Protein AF-A0A7Y6XZA4-F1 (afdb_monomer_lite)

Foldseek 3Di:
DDDDDDDDDDPPPPPDDDPPPPDDCPPDPPPDLPPVDPDQDPPDVLSVLLSVLSSWLPAQPPADDDDDDPDPVQPDGLCVNQVRQRTDNYSVSNVVSVVSVVCVVVVHD

Structure (mmCIF, N/CA/C/O backbone):
data_AF-A0A7Y6XZA4-F1
#
_entry.id   AF-A0A7Y6XZA4-F1
#
loop_
_atom_site.group_PDB
_atom_site.id
_atom_site.type_symbol
_atom_site.label_atom_id
_atom_site.label_alt_id
_atom_site.label_comp_id
_atom_site.label_asym_id
_atom_site.label_entity_id
_atom_site.label_seq_id
_atom_site.pdbx_PDB_ins_code
_atom_site.Cartn_x
_atom_site.Cartn_y
_atom_site.Cartn_z
_atom_site.occupancy
_atom_site.B_iso_or_equiv
_atom_site.auth_seq_id
_atom_site.auth_comp_id
_atom_site.auth_asym_id
_atom_site.auth_atom_id
_atom_site.pdbx_PDB_model_num
ATOM 1 N N . MET A 1 1 ? 36.545 8.316 -61.735 1.00 39.38 1 MET A N 1
ATOM 2 C CA . MET A 1 1 ? 36.759 9.735 -61.358 1.00 39.38 1 MET A CA 1
ATOM 3 C C . MET A 1 1 ? 35.485 10.233 -60.682 1.00 39.38 1 MET A C 1
ATOM 5 O O . MET A 1 1 ? 34.461 10.202 -61.331 1.00 39.38 1 MET A O 1
ATOM 9 N N . GLY A 1 2 ? 35.386 10.596 -59.404 1.00 42.19 2 GLY A N 1
ATOM 10 C CA . GLY A 1 2 ? 36.363 11.189 -58.499 1.00 42.19 2 GLY A CA 1
ATOM 11 C C . GLY A 1 2 ? 36.032 12.673 -58.315 1.00 42.19 2 GLY A C 1
ATOM 12 O O . GLY A 1 2 ? 36.517 13.475 -59.103 1.00 42.19 2 GLY A O 1
ATOM 13 N N . ARG A 1 3 ? 35.206 13.009 -57.309 1.00 43.97 3 ARG A N 1
ATOM 14 C CA . ARG A 1 3 ? 35.229 14.274 -56.542 1.00 43.97 3 ARG A CA 1
ATOM 15 C C . ARG A 1 3 ? 34.237 14.208 -55.373 1.00 43.97 3 ARG A C 1
ATOM 17 O O . ARG A 1 3 ? 33.044 14.432 -55.525 1.00 43.97 3 ARG A O 1
ATOM 24 N N . ILE A 1 4 ? 34.781 13.895 -54.200 1.00 41.25 4 ILE A N 1
ATOM 25 C CA . ILE A 1 4 ? 34.200 14.221 -52.896 1.00 41.25 4 ILE A CA 1
ATOM 26 C C . ILE A 1 4 ? 34.367 15.736 -52.714 1.00 41.25 4 ILE A C 1
ATOM 28 O O . ILE A 1 4 ? 35.461 16.256 -52.929 1.00 41.25 4 ILE A O 1
ATOM 32 N N . SER A 1 5 ? 33.313 16.447 -52.315 1.00 39.56 5 SER A N 1
ATOM 33 C CA . SER A 1 5 ? 33.424 17.829 -51.833 1.00 39.56 5 SER A CA 1
ATOM 34 C C . SER A 1 5 ? 32.495 18.039 -50.643 1.00 39.56 5 SER A C 1
ATOM 36 O O . SER A 1 5 ? 31.355 18.473 -50.785 1.00 39.56 5 SER A O 1
ATOM 38 N N . VAL A 1 6 ? 33.031 17.754 -49.459 1.00 45.91 6 VAL A N 1
ATOM 39 C CA . VAL A 1 6 ? 32.486 18.160 -48.161 1.00 45.91 6 VAL A CA 1
ATOM 40 C C . VAL A 1 6 ? 32.515 19.691 -48.086 1.00 45.91 6 VAL A C 1
ATOM 42 O O . VAL A 1 6 ? 33.586 20.290 -48.196 1.00 45.91 6 VAL A O 1
ATOM 45 N N . LYS A 1 7 ? 31.360 20.340 -47.899 1.00 41.38 7 LYS A N 1
ATOM 46 C CA . LYS A 1 7 ? 31.292 21.765 -47.542 1.00 41.38 7 LYS A CA 1
ATOM 47 C C . LYS A 1 7 ? 30.770 21.913 -46.116 1.00 41.38 7 LYS A C 1
ATOM 49 O O . LYS A 1 7 ? 29.853 21.220 -45.694 1.00 41.38 7 LYS A O 1
ATOM 54 N N . LYS A 1 8 ? 31.484 22.768 -45.389 1.00 43.22 8 LYS A N 1
ATOM 55 C CA . LYS A 1 8 ? 31.528 22.931 -43.939 1.00 43.22 8 LYS A CA 1
ATOM 56 C C . LYS A 1 8 ? 30.303 23.673 -43.399 1.00 43.22 8 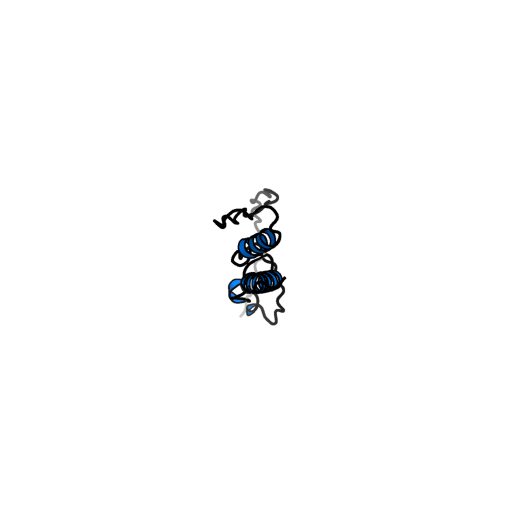LYS A C 1
ATOM 58 O O . LYS A 1 8 ? 29.738 24.524 -44.075 1.00 43.22 8 LYS A O 1
ATOM 63 N N . SER A 1 9 ? 29.995 23.338 -42.151 1.00 43.69 9 SER A N 1
ATOM 64 C CA . SER A 1 9 ? 29.108 23.973 -41.182 1.00 43.69 9 SER A CA 1
ATOM 65 C C . SER A 1 9 ? 28.849 25.472 -41.350 1.00 43.69 9 SER A C 1
ATOM 67 O O . SER A 1 9 ? 29.782 26.268 -41.426 1.00 43.69 9 SER A O 1
ATOM 69 N N . ALA A 1 10 ? 27.582 25.847 -41.191 1.00 46.59 10 ALA A N 1
ATOM 70 C CA . ALA A 1 10 ? 27.190 27.073 -40.507 1.00 46.59 10 ALA A CA 1
ATOM 71 C C . ALA A 1 10 ? 26.004 26.726 -39.597 1.00 46.59 10 ALA A C 1
ATOM 73 O O . ALA A 1 10 ? 24.858 26.626 -40.022 1.00 46.59 10 ALA A O 1
ATOM 74 N N . LEU A 1 11 ? 26.346 26.437 -38.344 1.00 41.94 11 LEU A N 1
ATOM 75 C CA . LEU A 1 11 ? 25.437 26.264 -37.224 1.00 41.94 11 LEU A CA 1
ATOM 76 C C . LEU A 1 11 ? 24.863 27.647 -36.891 1.00 41.94 11 LEU A C 1
ATOM 78 O O . LEU A 1 11 ? 25.499 28.429 -36.189 1.00 41.94 11 LEU A O 1
ATOM 82 N N . THR A 1 12 ? 23.694 27.982 -37.429 1.00 44.84 12 THR A N 1
ATOM 83 C CA . THR A 1 12 ? 22.954 29.171 -36.993 1.00 44.84 12 THR A CA 1
ATOM 84 C C . THR A 1 12 ? 22.150 28.789 -35.754 1.00 44.84 12 THR A C 1
ATOM 86 O O . THR A 1 12 ? 21.053 28.248 -35.838 1.00 44.84 12 THR A O 1
ATOM 89 N N . LEU A 1 13 ? 22.762 29.016 -34.593 1.00 43.25 13 LEU A N 1
ATOM 90 C CA . LEU A 1 13 ? 22.164 28.860 -33.273 1.00 43.25 13 LEU A CA 1
ATOM 91 C C . LEU A 1 13 ? 21.137 29.983 -33.061 1.00 43.25 13 LEU A C 1
ATOM 93 O O . LEU A 1 13 ? 21.496 31.097 -32.679 1.00 43.25 13 LEU A O 1
ATOM 97 N N . THR A 1 14 ? 19.862 29.719 -33.339 1.00 52.69 14 THR A N 1
ATOM 98 C CA . THR A 1 14 ? 18.781 30.630 -32.945 1.00 52.69 14 THR A CA 1
ATOM 99 C C . THR A 1 14 ? 18.584 30.511 -31.435 1.00 52.69 14 THR A C 1
ATOM 101 O O . THR A 1 14 ? 17.967 29.573 -30.938 1.00 52.69 14 THR A O 1
ATOM 104 N N . LEU A 1 15 ? 19.162 31.458 -30.700 1.00 53.44 15 LEU A N 1
ATOM 105 C CA . LEU A 1 15 ? 18.987 31.630 -29.263 1.00 53.44 15 LEU A CA 1
ATOM 106 C C . LEU A 1 15 ? 17.594 32.229 -28.992 1.00 53.44 15 LEU A C 1
ATOM 108 O O . LEU A 1 15 ? 17.448 33.442 -28.892 1.00 53.44 15 LEU A O 1
ATOM 112 N N . LEU A 1 16 ? 16.559 31.393 -28.901 1.00 55.34 16 LEU A N 1
ATOM 113 C CA . LEU A 1 16 ? 15.265 31.778 -28.330 1.00 55.34 16 LEU A CA 1
ATOM 114 C C . LEU A 1 16 ? 14.685 30.608 -27.539 1.00 55.34 16 LEU A C 1
ATOM 116 O O . LEU A 1 16 ? 14.206 29.628 -28.097 1.00 55.34 16 LEU A O 1
ATOM 120 N N . GLY A 1 17 ? 14.716 30.742 -26.222 1.00 48.50 17 GLY A N 1
ATOM 121 C CA . GLY A 1 17 ? 14.075 29.816 -25.301 1.00 48.50 17 GLY A CA 1
ATOM 122 C C . GLY A 1 17 ? 14.391 30.254 -23.888 1.00 48.50 17 GLY A C 1
ATOM 123 O O . GLY A 1 17 ? 15.373 29.804 -23.310 1.00 48.50 17 GLY A O 1
ATOM 124 N N . GLY A 1 18 ? 13.621 31.224 -23.390 1.00 51.12 18 GLY A N 1
ATOM 125 C CA . GLY A 1 18 ? 13.788 31.783 -22.056 1.00 51.12 18 GLY A CA 1
ATOM 126 C C . GLY A 1 18 ? 13.811 30.678 -21.008 1.00 51.12 18 GLY A C 1
ATOM 127 O O . GLY A 1 18 ? 12.908 29.847 -20.948 1.00 51.12 18 GLY A O 1
ATOM 128 N N . LEU A 1 19 ? 14.854 30.686 -20.181 1.00 54.69 19 LEU A N 1
ATOM 129 C CA . LEU A 1 19 ? 14.940 29.854 -18.994 1.00 54.69 19 LEU A CA 1
ATOM 130 C C . LEU A 1 19 ? 13.975 30.428 -17.950 1.00 54.69 19 LEU A C 1
ATOM 132 O O . LEU A 1 19 ? 14.365 31.156 -17.040 1.00 54.69 19 LEU A O 1
ATOM 136 N N . ALA A 1 20 ? 12.687 30.152 -18.126 1.00 53.94 20 ALA A N 1
ATOM 137 C CA . ALA A 1 20 ? 11.709 30.332 -17.077 1.00 53.94 20 ALA A CA 1
ATOM 138 C C . ALA A 1 20 ? 11.922 29.184 -16.079 1.00 53.94 20 ALA A C 1
ATOM 140 O O . ALA A 1 20 ? 11.430 28.077 -16.281 1.00 53.94 20 ALA A O 1
ATOM 141 N N . LEU A 1 21 ? 12.698 29.436 -15.017 1.00 56.78 21 LEU A N 1
ATOM 142 C CA . LEU A 1 21 ? 12.610 28.651 -13.782 1.00 56.78 21 LEU A CA 1
ATOM 143 C C . LEU A 1 21 ? 11.233 28.922 -13.162 1.00 56.78 21 LEU A C 1
ATOM 145 O O . LEU A 1 21 ? 11.093 29.691 -12.212 1.00 56.78 21 LEU A O 1
ATOM 149 N N . THR A 1 22 ? 10.187 28.345 -13.744 1.00 58.88 22 THR A N 1
ATOM 150 C CA . THR A 1 22 ? 8.875 28.294 -13.113 1.00 58.88 22 THR A CA 1
ATOM 151 C C . THR A 1 22 ? 8.855 27.124 -12.152 1.00 58.88 22 THR A C 1
ATOM 153 O O . THR A 1 22 ? 8.755 25.980 -12.576 1.00 58.88 22 THR A O 1
ATOM 156 N N . ALA A 1 23 ? 8.925 27.506 -10.878 1.00 49.16 23 ALA A N 1
ATOM 157 C CA . ALA A 1 23 ? 8.361 26.850 -9.710 1.00 49.16 23 ALA A CA 1
ATOM 158 C C . ALA A 1 23 ? 8.903 25.462 -9.336 1.00 49.16 23 ALA A C 1
ATOM 160 O O . ALA A 1 23 ? 8.905 24.515 -10.115 1.00 49.16 23 ALA A O 1
ATOM 161 N N . CYS A 1 24 ? 9.263 25.336 -8.056 1.00 48.97 24 CYS A N 1
ATOM 162 C CA . CYS A 1 24 ? 9.025 24.103 -7.325 1.00 48.97 24 CYS A CA 1
ATOM 163 C C . CYS A 1 24 ? 7.558 23.737 -7.560 1.00 48.97 24 CYS A C 1
ATOM 165 O O . CYS A 1 24 ? 6.660 24.393 -7.034 1.00 48.97 24 CYS A O 1
ATOM 167 N N . ASP A 1 25 ? 7.319 22.762 -8.425 1.00 45.72 25 ASP A N 1
ATOM 168 C CA . ASP A 1 25 ? 6.035 22.099 -8.468 1.00 45.72 25 ASP A CA 1
ATOM 169 C C . ASP A 1 25 ? 5.939 21.344 -7.138 1.00 45.72 25 ASP A C 1
ATOM 171 O O . ASP A 1 25 ? 6.539 20.282 -6.970 1.00 45.72 25 ASP A O 1
ATOM 175 N N . ASP A 1 26 ? 5.219 21.913 -6.164 1.00 48.59 26 ASP A N 1
ATOM 176 C CA . ASP A 1 26 ? 4.604 21.170 -5.054 1.00 48.59 26 ASP A CA 1
ATOM 177 C C . ASP A 1 26 ? 3.495 20.270 -5.641 1.00 48.59 26 ASP A C 1
ATOM 179 O O . ASP A 1 26 ? 2.317 20.324 -5.274 1.00 48.59 26 ASP A O 1
ATOM 183 N N . GLY A 1 27 ? 3.889 19.483 -6.643 1.00 43.50 27 GLY A N 1
ATOM 184 C CA . GLY A 1 27 ? 3.049 18.708 -7.521 1.00 43.50 27 GLY A CA 1
ATOM 185 C C . GLY A 1 27 ? 2.361 17.628 -6.718 1.00 43.50 27 GLY A C 1
ATOM 186 O O . GLY A 1 27 ? 2.975 16.662 -6.267 1.00 43.50 27 GLY A O 1
ATOM 187 N N . ALA A 1 28 ? 1.055 17.814 -6.567 1.00 47.03 28 ALA A N 1
ATOM 188 C CA . ALA A 1 28 ? 0.099 16.802 -6.157 1.00 47.03 28 ALA A CA 1
ATOM 189 C C . ALA A 1 28 ? 0.334 16.201 -4.762 1.00 47.03 28 ALA A C 1
ATOM 191 O O . ALA A 1 28 ? 0.477 14.986 -4.593 1.00 47.03 28 ALA A O 1
ATOM 192 N N . ARG A 1 29 ? 0.172 17.015 -3.712 1.00 49.62 29 ARG A N 1
ATOM 193 C CA . ARG A 1 29 ? -0.442 16.470 -2.492 1.00 49.62 29 ARG A CA 1
ATOM 194 C C . ARG A 1 29 ? -1.913 16.192 -2.815 1.00 49.62 29 ARG A C 1
ATOM 196 O O . ARG A 1 29 ? -2.780 17.024 -2.583 1.00 49.62 29 ARG A O 1
ATOM 203 N N . GLN A 1 30 ? -2.182 15.047 -3.438 1.00 51.22 30 GLN A N 1
ATOM 204 C CA . GLN A 1 30 ? -3.544 14.619 -3.723 1.00 51.22 30 GLN A CA 1
ATOM 205 C C . GLN A 1 30 ? -4.200 14.217 -2.400 1.00 51.22 30 GLN A C 1
ATOM 207 O O . GLN A 1 30 ? -4.027 13.113 -1.879 1.00 51.22 30 GLN A O 1
ATOM 212 N N . GLU A 1 31 ? -4.898 15.182 -1.815 1.00 49.75 31 GLU A N 1
ATOM 213 C CA . GLU A 1 31 ? -5.731 15.043 -0.631 1.00 49.75 31 GLU A CA 1
ATOM 214 C C . GLU A 1 31 ? -7.001 14.267 -1.020 1.00 49.75 31 GLU A C 1
ATOM 216 O O . GLU A 1 31 ? -8.076 14.827 -1.172 1.00 49.75 31 GLU A O 1
ATOM 221 N N . THR A 1 32 ? -6.885 12.963 -1.291 1.00 53.97 32 THR A N 1
ATOM 222 C CA . THR A 1 32 ? -8.059 12.123 -1.597 1.00 53.97 32 THR A CA 1
ATOM 223 C C . THR A 1 32 ? -8.018 10.815 -0.818 1.00 53.97 32 THR A C 1
ATOM 225 O O . THR A 1 32 ? -7.662 9.755 -1.339 1.00 53.97 32 THR A O 1
ATOM 228 N N . SER A 1 33 ? -8.360 10.856 0.470 1.00 52.91 33 SER A N 1
ATOM 229 C CA . SER A 1 33 ? -9.087 9.737 1.094 1.00 52.91 33 SER A CA 1
ATOM 230 C C . SER A 1 33 ? -10.455 10.268 1.459 1.00 52.91 33 SER A C 1
ATOM 232 O O . SER A 1 33 ? -10.810 10.323 2.632 1.00 52.91 33 SER A O 1
ATOM 234 N N . ASP A 1 34 ? -11.211 10.663 0.441 1.00 56.81 34 ASP A N 1
ATOM 235 C CA . ASP A 1 34 ? -12.660 10.746 0.561 1.00 56.81 34 ASP A CA 1
ATOM 236 C C . ASP A 1 34 ? -13.190 9.307 0.503 1.00 56.81 34 ASP A C 1
ATOM 238 O O . ASP A 1 34 ? -13.737 8.828 -0.486 1.00 56.81 34 ASP A O 1
ATOM 242 N N . THR A 1 35 ? -12.826 8.534 1.524 1.00 61.00 35 THR A N 1
ATOM 243 C CA . THR A 1 35 ? -13.451 7.240 1.766 1.00 61.00 35 THR A CA 1
ATOM 244 C C . THR A 1 35 ? -14.621 7.613 2.652 1.00 61.00 35 THR A C 1
ATOM 246 O O . THR A 1 35 ? -14.377 8.092 3.759 1.00 61.00 35 THR A O 1
ATOM 249 N N . ASP A 1 36 ? -15.850 7.455 2.160 1.00 77.12 36 ASP A N 1
ATOM 250 C CA . ASP A 1 36 ? -17.091 7.649 2.925 1.00 77.12 36 ASP A CA 1
ATOM 251 C C . ASP A 1 36 ? -17.215 6.553 3.998 1.00 77.12 36 ASP A C 1
ATOM 253 O O . ASP A 1 36 ? -18.061 5.660 3.960 1.00 77.12 36 ASP A O 1
ATOM 257 N N . LEU A 1 37 ? -16.242 6.530 4.904 1.00 81.81 37 LEU A N 1
ATOM 258 C CA . LEU A 1 37 ? -16.195 5.651 6.049 1.00 81.81 37 LEU A CA 1
ATOM 259 C C . LEU A 1 37 ? -16.831 6.389 7.218 1.00 81.81 37 LEU A C 1
ATOM 261 O O . LEU A 1 37 ? -16.556 7.576 7.422 1.00 81.81 37 LEU A O 1
ATOM 265 N N . PRO A 1 38 ? -17.627 5.689 8.039 1.00 86.81 38 PRO A N 1
ATOM 266 C CA . PRO A 1 38 ? -18.123 6.276 9.267 1.00 86.81 38 PRO A CA 1
ATOM 267 C C . PRO A 1 38 ? -16.944 6.724 10.145 1.00 86.81 38 PRO A C 1
ATOM 269 O O . PRO A 1 38 ? -15.874 6.100 10.122 1.00 86.81 38 PRO A O 1
ATOM 272 N N . PRO A 1 39 ? -17.124 7.786 10.949 1.00 89.19 39 PRO A N 1
ATOM 273 C CA . PRO A 1 39 ? -16.098 8.195 11.891 1.00 89.19 39 PRO A CA 1
ATOM 274 C C . PRO A 1 39 ? -15.785 7.047 12.857 1.00 89.19 39 PRO A C 1
ATOM 276 O O . PRO A 1 39 ? -16.668 6.286 13.259 1.00 89.19 39 PRO A O 1
ATOM 279 N N . ALA A 1 40 ? -14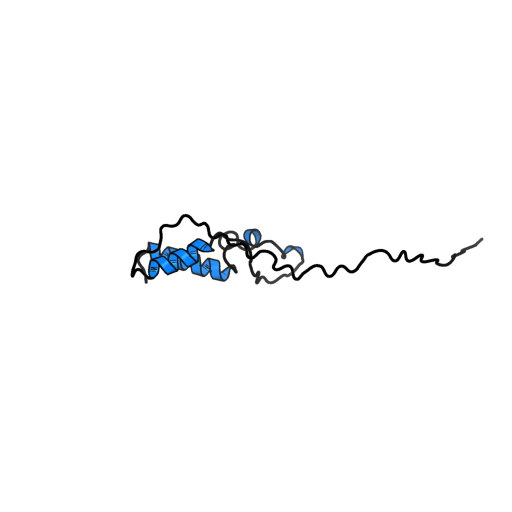.514 6.944 13.246 1.00 92.38 40 ALA A N 1
ATOM 280 C CA . ALA A 1 40 ? -14.080 5.974 14.243 1.00 92.38 40 ALA A CA 1
ATOM 281 C C . ALA A 1 40 ? -14.854 6.166 15.555 1.00 92.38 40 ALA A C 1
ATOM 283 O O . ALA A 1 40 ? -15.007 7.297 16.028 1.00 92.38 40 ALA A O 1
ATOM 284 N N . ARG A 1 41 ? -15.307 5.065 16.160 1.00 94.00 41 ARG A N 1
ATOM 285 C CA . ARG A 1 41 ? -16.007 5.103 17.447 1.00 94.00 41 ARG A CA 1
ATOM 286 C C . ARG A 1 41 ? -15.067 5.601 18.543 1.00 94.00 41 ARG A C 1
ATOM 288 O O . ARG A 1 41 ? -13.881 5.265 18.575 1.00 94.00 41 ARG A O 1
ATOM 295 N N . GLU A 1 42 ? -15.612 6.387 19.467 1.00 95.00 42 GLU A N 1
ATOM 296 C CA . GLU A 1 42 ? -14.848 6.920 20.594 1.00 95.00 42 GLU A CA 1
ATOM 297 C C . GLU A 1 42 ? -14.273 5.782 21.453 1.00 95.00 42 GLU A C 1
ATOM 299 O O . GLU A 1 42 ? -14.956 4.809 21.767 1.00 95.00 42 GLU A O 1
ATOM 304 N N . GLY A 1 43 ? -12.985 5.879 21.791 1.00 94.31 43 GLY A N 1
ATOM 305 C CA . GLY A 1 43 ? -12.278 4.868 22.584 1.00 94.31 43 GLY A CA 1
ATOM 306 C C . GLY A 1 43 ? -11.938 3.563 21.849 1.00 94.31 43 GLY A C 1
ATOM 307 O O . GLY A 1 43 ? -11.261 2.714 22.428 1.00 94.31 43 GLY A O 1
ATOM 308 N N . VAL A 1 44 ? -12.334 3.388 20.582 1.00 94.00 44 VAL A N 1
ATOM 309 C CA . VAL A 1 44 ? -12.062 2.163 19.813 1.00 94.00 44 VAL A CA 1
ATOM 310 C C . VAL A 1 44 ? -10.841 2.349 18.912 1.00 94.00 44 VAL A C 1
ATOM 312 O O . VAL A 1 44 ? -10.924 2.826 17.782 1.00 94.00 44 VAL A O 1
ATOM 315 N N . VAL A 1 45 ? -9.669 1.947 19.409 1.00 92.88 45 VAL A N 1
ATOM 316 C CA . VAL A 1 45 ? -8.388 2.123 18.696 1.00 92.88 45 VAL A CA 1
ATOM 317 C C . VAL A 1 45 ? -8.348 1.358 17.363 1.00 92.88 45 VAL A C 1
ATOM 319 O O . VAL A 1 45 ? -7.779 1.845 16.386 1.00 92.88 45 VAL A O 1
ATOM 322 N N . THR A 1 46 ? -8.989 0.191 17.284 1.00 95.19 46 THR A N 1
ATOM 323 C CA . THR A 1 46 ? -9.031 -0.629 16.063 1.00 95.19 46 THR A CA 1
ATOM 324 C C . THR A 1 46 ? -9.730 0.065 14.895 1.00 95.19 46 THR A C 1
ATOM 326 O O . THR A 1 46 ? -9.319 -0.134 13.755 1.00 95.19 46 THR A O 1
ATOM 329 N N . ASP A 1 47 ? -10.696 0.951 15.152 1.00 95.00 47 ASP A N 1
ATOM 330 C CA . ASP A 1 47 ? -11.355 1.735 14.101 1.00 95.00 47 ASP A CA 1
ATOM 331 C C . ASP A 1 47 ? -10.380 2.723 13.448 1.00 95.00 47 ASP A C 1
ATOM 333 O O . ASP A 1 47 ? -10.400 2.923 12.234 1.00 95.00 47 ASP A O 1
ATOM 337 N N . ARG A 1 48 ? -9.470 3.312 14.236 1.00 93.25 48 ARG A N 1
ATOM 338 C CA . ARG A 1 48 ? -8.417 4.198 13.714 1.00 93.25 48 ARG A CA 1
ATOM 339 C C . ARG A 1 48 ? -7.438 3.425 12.835 1.00 93.25 48 ARG A C 1
ATOM 341 O O . ARG A 1 48 ? -7.049 3.922 11.781 1.00 93.25 48 ARG A O 1
ATOM 348 N N . PHE A 1 49 ? -7.070 2.210 13.242 1.00 94.50 49 PHE A N 1
ATOM 349 C CA . PHE A 1 49 ? -6.225 1.321 12.444 1.00 94.50 49 PHE A CA 1
ATOM 350 C C . PHE A 1 49 ? -6.906 0.892 11.140 1.00 94.50 49 PHE A C 1
ATOM 352 O O . PHE A 1 49 ? -6.288 0.985 10.078 1.00 94.50 49 PHE A O 1
ATOM 359 N N . ALA A 1 50 ? -8.184 0.508 11.198 1.00 95.50 50 ALA A N 1
ATOM 360 C CA . ALA A 1 50 ? -8.973 0.187 10.013 1.00 95.50 50 ALA A CA 1
ATOM 361 C C . ALA A 1 50 ? -9.049 1.380 9.051 1.00 95.50 50 ALA A C 1
ATOM 363 O O . ALA A 1 50 ? -8.787 1.218 7.862 1.00 95.50 50 ALA A O 1
ATOM 364 N N . GLY A 1 51 ? -9.324 2.584 9.564 1.00 94.75 51 GLY A N 1
ATOM 365 C CA . GLY A 1 51 ? -9.386 3.804 8.758 1.00 94.75 51 GLY A CA 1
ATOM 366 C C . GLY A 1 51 ? -8.071 4.127 8.043 1.00 94.75 51 GLY A C 1
ATOM 367 O O . GLY A 1 51 ? -8.088 4.465 6.862 1.00 94.75 51 GLY A O 1
ATOM 368 N N . MET A 1 52 ? -6.923 3.966 8.711 1.00 93.94 52 MET A N 1
ATOM 369 C CA . MET A 1 52 ? -5.614 4.175 8.075 1.00 93.94 52 MET A CA 1
ATOM 370 C C . MET A 1 52 ? -5.354 3.189 6.932 1.00 93.94 52 MET A C 1
ATOM 372 O O . MET A 1 52 ? -4.885 3.603 5.874 1.00 93.94 52 MET A 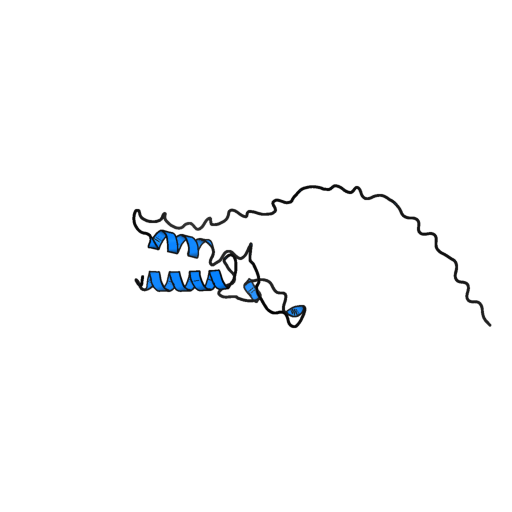O 1
ATOM 376 N N . ALA A 1 53 ? -5.671 1.905 7.127 1.00 96.06 53 ALA A N 1
ATOM 377 C CA . ALA A 1 53 ? -5.520 0.901 6.076 1.00 96.06 53 ALA A CA 1
ATOM 378 C C . ALA A 1 53 ? -6.483 1.174 4.908 1.00 96.06 53 ALA A C 1
ATOM 380 O O . ALA A 1 53 ? -6.050 1.307 3.763 1.00 96.06 53 ALA A O 1
ATOM 381 N N . LEU A 1 54 ? -7.778 1.336 5.192 1.00 95.81 54 LEU A N 1
ATOM 382 C CA . LEU A 1 54 ? -8.806 1.574 4.173 1.00 95.81 54 LEU A CA 1
ATOM 383 C C . LEU A 1 54 ? -8.551 2.850 3.364 1.00 95.81 54 LEU A C 1
ATOM 385 O O . LEU A 1 54 ? -8.780 2.862 2.157 1.00 95.81 54 LEU A O 1
ATOM 389 N N . GLY A 1 55 ? -8.002 3.890 3.995 1.00 94.56 55 GLY A N 1
ATOM 390 C CA . GLY A 1 55 ? -7.670 5.145 3.324 1.00 94.56 55 GLY A CA 1
ATOM 391 C C . GLY A 1 55 ? -6.569 5.032 2.265 1.00 94.56 55 GLY A C 1
ATOM 392 O O . GLY A 1 55 ? -6.406 5.961 1.470 1.00 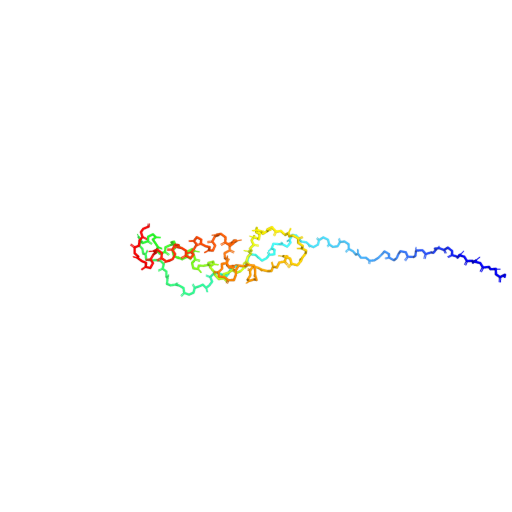94.56 55 GLY A O 1
ATOM 393 N N . CYS A 1 56 ? -5.811 3.927 2.231 1.00 95.25 56 CYS A N 1
ATOM 394 C CA . CYS A 1 56 ? -4.714 3.755 1.281 1.00 95.25 56 CYS A CA 1
ATOM 395 C C . CYS A 1 56 ? -4.770 2.488 0.422 1.00 95.25 56 CYS A C 1
ATOM 397 O O . CYS A 1 56 ? -4.214 2.529 -0.671 1.00 95.25 56 CYS A O 1
ATOM 399 N N . ILE A 1 57 ? -5.436 1.398 0.827 1.00 96.00 57 ILE A N 1
ATOM 400 C CA . ILE A 1 57 ? -5.334 0.082 0.145 1.00 96.00 57 ILE A CA 1
ATOM 401 C C . ILE A 1 57 ? -5.676 0.094 -1.355 1.00 96.00 57 ILE A C 1
ATOM 403 O O . ILE A 1 57 ? -5.170 -0.750 -2.091 1.00 96.00 57 ILE A O 1
ATOM 407 N N . HIS A 1 58 ? -6.460 1.073 -1.819 1.00 94.31 58 HIS A N 1
ATOM 408 C CA . HIS A 1 58 ? -6.793 1.281 -3.235 1.00 94.31 58 HIS A CA 1
ATOM 409 C C . HIS A 1 58 ? -6.220 2.575 -3.836 1.00 94.31 58 HIS A C 1
ATOM 411 O O . HIS A 1 58 ? -6.436 2.851 -5.018 1.00 94.31 58 HIS A O 1
ATOM 417 N N . ARG A 1 59 ? -5.478 3.370 -3.057 1.00 95.56 59 ARG A N 1
ATOM 418 C CA . ARG A 1 59 ? -4.819 4.592 -3.529 1.00 95.56 59 ARG A CA 1
ATOM 419 C C . ARG A 1 59 ? -3.482 4.245 -4.166 1.00 95.56 59 ARG A C 1
ATOM 421 O O . ARG A 1 59 ? -2.528 3.942 -3.464 1.00 95.56 59 ARG A O 1
ATOM 428 N N . GLU A 1 60 ? -3.416 4.344 -5.483 1.00 96.94 60 GLU A N 1
ATOM 429 C CA . GLU A 1 60 ? -2.229 3.956 -6.248 1.00 96.94 60 GLU A CA 1
ATOM 430 C C . GLU A 1 60 ? -1.091 4.977 -6.241 1.00 96.94 60 GLU A C 1
ATOM 432 O O . GLU A 1 60 ? 0.050 4.582 -6.424 1.00 96.94 60 GLU A O 1
ATOM 437 N N . TYR A 1 61 ? -1.364 6.272 -6.059 1.00 96.88 61 TYR A N 1
ATOM 438 C CA . TYR A 1 61 ? -0.324 7.303 -6.077 1.00 96.88 61 TYR A CA 1
ATOM 439 C C . TYR A 1 61 ? -0.466 8.286 -4.905 1.00 96.88 61 TYR A C 1
ATOM 441 O O . TYR A 1 61 ? -1.592 8.579 -4.490 1.00 96.88 61 TYR A O 1
ATOM 449 N N . PRO A 1 62 ? 0.655 8.826 -4.384 1.00 96.75 62 PRO A N 1
ATOM 450 C CA . PRO A 1 62 ? 2.044 8.472 -4.719 1.00 96.75 62 PRO A CA 1
ATOM 451 C C . PRO A 1 62 ? 2.421 7.052 -4.253 1.00 96.75 62 PRO A C 1
ATOM 453 O O . PRO A 1 62 ? 1.949 6.610 -3.208 1.00 96.75 62 PRO A O 1
ATOM 456 N N . ASN A 1 63 ? 3.285 6.360 -5.010 1.00 97.06 63 ASN A N 1
ATOM 457 C CA . ASN A 1 63 ? 3.750 5.006 -4.688 1.00 97.06 63 ASN A CA 1
ATOM 458 C C . ASN A 1 63 ? 5.241 4.816 -5.004 1.00 97.06 63 ASN A C 1
ATOM 460 O O . ASN A 1 63 ? 5.729 5.183 -6.074 1.00 97.06 63 ASN A O 1
ATOM 464 N N . LYS A 1 64 ? 5.965 4.255 -4.038 1.00 97.00 64 LYS A N 1
ATOM 465 C CA . LYS A 1 64 ? 7.371 3.885 -4.087 1.00 97.00 64 LYS A CA 1
ATOM 466 C C . LYS A 1 64 ? 7.483 2.436 -4.548 1.00 97.00 64 LYS A C 1
ATOM 468 O O . LYS A 1 64 ? 7.279 1.492 -3.784 1.00 97.00 64 LYS A O 1
ATOM 473 N N . ILE A 1 65 ? 7.926 2.266 -5.784 1.00 96.50 65 ILE A N 1
ATOM 474 C CA . ILE A 1 65 ? 8.203 0.950 -6.348 1.00 96.50 65 ILE A CA 1
ATOM 475 C C . ILE A 1 65 ? 9.588 0.483 -5.882 1.00 96.50 65 ILE A C 1
ATOM 477 O O . ILE A 1 65 ? 10.608 1.09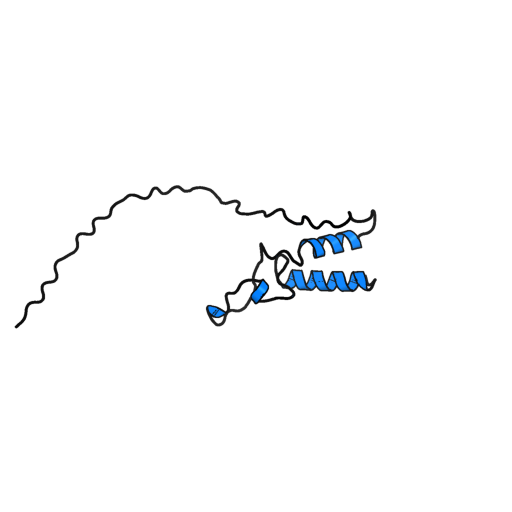9 -6.183 1.00 96.50 65 ILE A O 1
ATOM 481 N N . SER A 1 66 ? 9.620 -0.627 -5.144 1.00 92.88 66 SER A N 1
ATOM 482 C CA . SER A 1 66 ? 10.837 -1.387 -4.849 1.00 92.88 66 SER A CA 1
ATOM 483 C C . SER A 1 66 ? 10.724 -2.741 -5.548 1.00 92.88 66 SER A C 1
ATOM 485 O O . SER A 1 66 ? 10.152 -3.688 -5.009 1.00 92.88 66 SER A O 1
ATOM 487 N N . HIS A 1 67 ? 11.199 -2.779 -6.792 1.00 93.56 67 HIS A N 1
ATOM 488 C CA . HIS A 1 67 ? 11.177 -3.936 -7.683 1.00 93.56 67 HIS A CA 1
ATOM 489 C C . HIS A 1 67 ? 12.548 -4.055 -8.358 1.00 93.56 67 HIS A C 1
ATOM 491 O O . HIS A 1 67 ? 13.121 -3.046 -8.771 1.00 93.56 67 HIS A O 1
ATOM 497 N N . VAL A 1 68 ? 13.102 -5.266 -8.423 1.00 95.88 68 VAL A N 1
ATOM 498 C CA . VAL A 1 68 ? 14.361 -5.517 -9.138 1.00 95.88 68 VAL A CA 1
ATOM 499 C C . VAL A 1 68 ? 14.055 -5.572 -10.630 1.00 95.88 68 VAL A C 1
ATOM 501 O O . VAL A 1 68 ? 13.179 -6.327 -11.034 1.00 95.88 68 VAL A O 1
ATOM 504 N N . LEU A 1 69 ? 14.785 -4.796 -11.433 1.00 97.31 69 LEU A N 1
ATOM 505 C CA . LEU A 1 69 ? 14.633 -4.763 -12.888 1.00 97.31 69 LEU A CA 1
ATOM 506 C C . LEU A 1 69 ? 15.754 -5.575 -13.539 1.00 97.31 69 LEU A C 1
ATOM 508 O O . LEU A 1 69 ? 16.931 -5.321 -13.285 1.00 97.31 69 LEU A O 1
ATOM 512 N N . ASN A 1 70 ? 15.392 -6.532 -14.385 1.00 97.44 70 ASN A N 1
ATOM 513 C CA . ASN A 1 70 ? 16.319 -7.262 -15.251 1.00 97.44 70 ASN A CA 1
ATOM 514 C C . ASN A 1 70 ? 16.354 -6.665 -16.662 1.00 97.44 70 ASN A C 1
ATOM 516 O O . ASN A 1 70 ? 17.314 -6.871 -17.404 1.00 97.44 70 ASN A O 1
ATOM 520 N N . SER A 1 71 ? 15.304 -5.938 -17.041 1.00 98.00 71 SER A N 1
ATOM 521 C CA . SER A 1 71 ? 15.211 -5.208 -18.301 1.00 98.00 71 SER A CA 1
ATOM 522 C C . SER A 1 71 ? 14.274 -4.007 -18.176 1.00 98.00 71 SER A C 1
ATOM 524 O O . SER A 1 71 ? 13.500 -3.906 -17.224 1.00 98.00 71 SER A O 1
ATOM 526 N N . ASP A 1 72 ? 14.283 -3.130 -19.179 1.00 97.81 72 ASP A N 1
ATOM 527 C CA . ASP A 1 72 ? 13.386 -1.969 -19.230 1.00 97.81 72 ASP A CA 1
ATOM 528 C C . ASP A 1 72 ? 11.897 -2.363 -19.230 1.00 97.81 72 ASP A C 1
ATOM 530 O O . ASP A 1 72 ? 11.054 -1.597 -18.768 1.00 97.81 72 ASP A O 1
ATOM 534 N N . ALA A 1 73 ? 11.558 -3.572 -19.695 1.00 96.62 73 ALA A N 1
ATOM 535 C CA . ALA A 1 73 ? 10.183 -4.078 -19.694 1.00 96.62 73 ALA A CA 1
ATOM 536 C C . ALA A 1 73 ? 9.623 -4.335 -18.278 1.00 96.62 73 ALA A C 1
ATOM 538 O O . ALA A 1 73 ? 8.405 -4.424 -18.101 1.00 96.62 73 ALA A O 1
ATOM 539 N N . ASP A 1 74 ? 10.489 -4.429 -17.266 1.00 97.06 74 ASP A N 1
ATOM 540 C CA . ASP A 1 74 ? 10.087 -4.637 -15.871 1.00 97.06 74 ASP A CA 1
ATOM 541 C C . ASP A 1 74 ? 9.627 -3.327 -15.204 1.00 97.06 74 ASP A C 1
ATOM 543 O O . ASP A 1 74 ? 8.983 -3.345 -14.153 1.00 97.06 74 ASP A O 1
ATOM 547 N N . ALA A 1 75 ? 9.928 -2.170 -15.806 1.00 97.00 75 ALA A N 1
ATOM 548 C CA . ALA A 1 75 ? 9.524 -0.864 -15.300 1.00 97.00 75 ALA A CA 1
ATOM 549 C C . ALA A 1 75 ? 8.038 -0.601 -15.597 1.00 97.00 75 ALA A C 1
ATOM 551 O O . ALA A 1 75 ? 7.675 0.053 -16.574 1.00 97.00 75 ALA A O 1
ATOM 552 N N . GLN A 1 76 ? 7.164 -1.129 -14.742 1.00 97.31 76 GLN A N 1
ATOM 553 C CA . GLN A 1 76 ? 5.712 -1.025 -14.894 1.00 97.31 76 GLN A CA 1
ATOM 554 C C . GLN A 1 76 ? 5.058 -0.213 -13.766 1.00 97.31 76 GLN A C 1
ATOM 556 O O . GLN A 1 76 ? 5.671 0.115 -12.752 1.00 97.31 76 GLN A O 1
ATOM 561 N N . VAL A 1 77 ? 3.781 0.126 -13.953 1.00 97.94 77 VAL A N 1
ATOM 562 C CA . VAL A 1 77 ? 2.959 0.830 -12.954 1.00 97.94 77 VAL A CA 1
ATOM 563 C C . VAL A 1 77 ? 2.588 -0.083 -11.7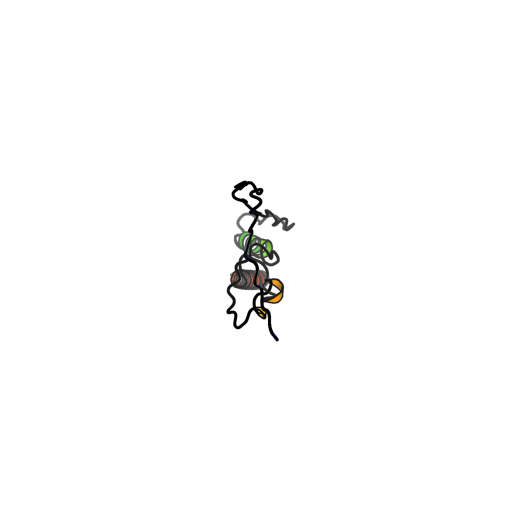71 1.00 97.94 77 VAL A C 1
ATOM 565 O O . VAL A 1 77 ? 2.524 -1.303 -11.955 1.00 97.94 77 VAL A O 1
ATOM 568 N N . PRO A 1 78 ? 2.263 0.461 -10.577 1.00 97.94 78 PRO A N 1
ATOM 569 C CA . PRO A 1 78 ? 1.979 -0.351 -9.390 1.00 97.94 78 PRO A CA 1
ATOM 570 C C . PRO A 1 78 ? 0.897 -1.413 -9.617 1.00 97.94 78 PRO A C 1
ATOM 572 O O . PRO A 1 78 ? 1.096 -2.573 -9.259 1.00 97.94 78 PRO A O 1
ATOM 575 N N . ARG A 1 79 ? -0.212 -1.066 -10.293 1.00 97.62 79 ARG A N 1
ATOM 576 C CA . ARG A 1 79 ? -1.297 -2.025 -10.583 1.00 97.62 79 ARG A CA 1
ATOM 577 C C . ARG A 1 79 ? -0.876 -3.217 -11.444 1.00 97.62 79 ARG A C 1
ATOM 579 O O . ARG A 1 79 ? -1.545 -4.243 -11.407 1.00 97.62 79 ARG A O 1
ATOM 586 N N . ALA A 1 80 ? 0.184 -3.072 -12.238 1.00 97.81 80 ALA A N 1
ATOM 587 C CA . ALA A 1 80 ? 0.701 -4.142 -13.081 1.00 97.81 80 ALA A CA 1
ATOM 588 C C . ALA A 1 80 ? 1.707 -5.015 -12.315 1.00 97.81 80 ALA A C 1
ATOM 590 O O . ALA A 1 80 ? 1.683 -6.234 -12.452 1.00 97.81 80 ALA A O 1
ATOM 591 N N . LEU A 1 81 ? 2.536 -4.400 -11.461 1.00 97.06 81 LEU A N 1
ATOM 592 C CA . LEU A 1 81 ? 3.538 -5.101 -10.653 1.00 97.06 81 LEU A CA 1
ATOM 593 C C . LEU A 1 81 ? 2.919 -5.895 -9.496 1.00 97.06 81 LEU A C 1
ATOM 595 O O . LEU A 1 81 ? 3.312 -7.033 -9.246 1.00 97.06 81 LEU A O 1
ATOM 599 N N . THR A 1 82 ? 1.954 -5.311 -8.779 1.00 96.50 82 THR A N 1
ATOM 600 C CA . THR A 1 82 ? 1.329 -5.921 -7.594 1.00 96.50 82 THR A CA 1
ATOM 601 C C . THR A 1 82 ? -0.196 -5.749 -7.604 1.00 96.50 82 THR A C 1
ATOM 603 O O . THR A 1 82 ? -0.739 -5.025 -6.776 1.00 96.50 82 THR A O 1
ATOM 606 N N . PRO A 1 83 ? -0.945 -6.444 -8.483 1.00 96.75 83 PRO A N 1
ATOM 607 C CA . PRO A 1 83 ? -2.369 -6.167 -8.728 1.00 96.75 83 PRO A CA 1
ATOM 608 C C . PRO A 1 83 ? -3.301 -6.232 -7.508 1.00 96.75 83 PRO A C 1
ATOM 610 O O . PRO A 1 83 ? -4.311 -5.542 -7.477 1.00 96.75 83 PRO A O 1
ATOM 613 N N . ALA A 1 84 ? -2.984 -7.046 -6.498 1.00 97.12 84 ALA A N 1
ATOM 614 C CA . ALA A 1 84 ? -3.754 -7.109 -5.249 1.00 97.12 84 ALA A CA 1
ATOM 615 C C . ALA A 1 84 ? -3.269 -6.104 -4.186 1.00 97.12 84 ALA A C 1
ATOM 617 O O . ALA A 1 84 ? -3.985 -5.806 -3.238 1.00 97.12 84 ALA A O 1
ATOM 618 N N . PHE A 1 85 ? -2.053 -5.581 -4.345 1.00 97.75 85 PHE A N 1
ATOM 619 C CA . PHE A 1 85 ? -1.339 -4.775 -3.354 1.00 97.75 85 PHE A CA 1
ATOM 620 C C . PHE A 1 85 ? -0.747 -3.513 -3.990 1.00 97.75 85 PHE A C 1
ATOM 622 O O . PHE A 1 85 ? 0.377 -3.119 -3.690 1.00 97.75 85 PHE A O 1
ATOM 629 N N . TYR A 1 86 ? -1.466 -2.916 -4.939 1.00 97.44 86 TYR A N 1
ATOM 630 C CA . TYR A 1 86 ? -0.975 -1.765 -5.701 1.00 97.44 86 TYR A CA 1
ATOM 631 C C . TYR A 1 86 ? -1.174 -0.443 -4.963 1.00 97.44 86 TYR A C 1
ATOM 633 O O . TYR A 1 86 ? -0.559 0.557 -5.323 1.00 97.44 86 TYR A O 1
ATOM 641 N N . GLY A 1 87 ? -2.081 -0.420 -3.983 1.00 96.44 87 GLY A N 1
ATOM 642 C CA . GLY A 1 87 ? -2.361 0.776 -3.208 1.00 96.44 87 GLY A CA 1
ATOM 643 C C . GLY A 1 87 ? -1.289 1.089 -2.168 1.00 96.44 87 GLY A C 1
ATOM 644 O O . GLY A 1 87 ? -0.264 0.416 -2.064 1.00 96.44 87 GLY A O 1
ATOM 645 N N . CYS A 1 88 ? -1.585 2.084 -1.339 1.00 97.69 88 CYS A N 1
ATOM 646 C CA . CYS A 1 88 ? -0.708 2.644 -0.322 1.00 97.69 88 CYS A CA 1
ATOM 647 C C . CYS A 1 88 ? 0.596 3.207 -0.902 1.00 97.69 88 CYS A C 1
ATOM 649 O O . CYS A 1 88 ? 0.813 3.255 -2.112 1.00 97.69 88 CYS A O 1
ATOM 651 N N . PHE A 1 89 ? 1.457 3.703 -0.012 1.00 97.44 89 PHE A N 1
ATOM 652 C CA . PHE A 1 89 ? 2.719 4.306 -0.422 1.00 97.44 89 PHE A CA 1
ATOM 653 C C . PHE A 1 89 ? 3.691 3.290 -1.032 1.00 97.44 89 PHE A C 1
ATOM 655 O O . PHE A 1 89 ? 4.535 3.677 -1.821 1.00 97.44 89 PHE A O 1
ATOM 662 N N . ASP A 1 90 ? 3.593 2.006 -0.697 1.00 97.50 90 ASP A N 1
ATOM 663 C CA . ASP A 1 90 ? 4.290 0.921 -1.385 1.00 97.50 90 ASP A CA 1
ATOM 664 C C . ASP A 1 90 ? 3.520 -0.396 -1.218 1.00 97.50 90 ASP A C 1
ATOM 666 O O . ASP A 1 90 ? 2.590 -0.507 -0.409 1.00 97.50 90 ASP A O 1
ATOM 670 N N . TRP A 1 91 ? 3.927 -1.412 -1.983 1.00 97.19 91 TRP A N 1
ATOM 671 C CA . TRP A 1 91 ? 3.245 -2.704 -1.977 1.00 97.19 91 TRP A CA 1
ATOM 672 C C . TRP A 1 91 ? 3.307 -3.416 -0.617 1.00 97.19 91 TRP A C 1
ATOM 674 O O . TRP A 1 91 ? 2.353 -4.094 -0.239 1.00 97.19 91 TRP A O 1
ATOM 684 N N . HIS A 1 92 ? 4.385 -3.237 0.155 1.00 97.25 92 HIS A N 1
ATOM 685 C CA . HIS A 1 92 ? 4.514 -3.838 1.487 1.00 97.25 92 HIS A CA 1
ATOM 686 C C . HIS A 1 92 ? 3.504 -3.234 2.464 1.00 97.25 92 HIS A C 1
ATOM 688 O O . HIS A 1 92 ? 2.852 -3.952 3.223 1.00 97.25 92 HIS A O 1
ATOM 694 N N . SER A 1 93 ? 3.326 -1.915 2.417 1.00 96.94 93 SER A N 1
ATOM 695 C CA . SER A 1 93 ? 2.337 -1.190 3.213 1.00 96.94 93 SER A CA 1
ATOM 696 C C . SER A 1 93 ? 0.923 -1.673 2.896 1.00 96.94 93 SER A C 1
ATOM 698 O O . SER A 1 93 ? 0.117 -1.872 3.806 1.00 96.94 93 SER A O 1
ATOM 700 N N . SER A 1 94 ? 0.636 -1.933 1.617 1.00 97.69 94 SER A N 1
ATOM 701 C CA . SER A 1 94 ? -0.640 -2.514 1.198 1.00 97.69 94 SER A CA 1
ATOM 702 C C . SER A 1 94 ? -0.843 -3.929 1.748 1.00 97.69 94 SER A C 1
ATOM 704 O O . SER A 1 94 ? -1.925 -4.226 2.256 1.00 97.69 94 SER A O 1
ATOM 706 N N . VAL A 1 95 ? 0.189 -4.782 1.745 1.00 98.12 95 VAL A N 1
ATOM 707 C CA . VAL A 1 95 ? 0.131 -6.121 2.368 1.00 98.12 95 VAL A CA 1
ATOM 708 C C . VAL A 1 95 ? -0.178 -6.023 3.864 1.00 98.12 95 VAL A C 1
ATOM 710 O O . VAL A 1 95 ? -1.076 -6.713 4.349 1.00 98.12 95 VAL A O 1
ATOM 713 N N . HIS A 1 96 ? 0.506 -5.138 4.595 1.00 97.69 96 HIS A N 1
ATOM 714 C CA . HIS A 1 96 ? 0.237 -4.921 6.019 1.00 97.69 96 HIS A CA 1
ATOM 715 C C . HIS A 1 96 ? -1.185 -4.415 6.273 1.00 97.69 96 HIS A C 1
ATOM 717 O O . HIS A 1 96 ? -1.842 -4.901 7.194 1.00 97.69 96 HIS A O 1
ATOM 723 N N . GLY A 1 97 ? -1.678 -3.491 5.445 1.00 97.25 97 GLY A N 1
ATOM 724 C CA . GLY A 1 97 ? -3.051 -2.994 5.515 1.00 97.25 97 GLY A CA 1
ATOM 725 C C . GLY A 1 97 ? -4.082 -4.103 5.303 1.00 97.25 97 GLY A C 1
ATOM 726 O O . GLY A 1 97 ? -4.979 -4.268 6.125 1.00 97.25 97 GLY A O 1
ATOM 727 N N . HIS A 1 98 ? -3.925 -4.917 4.256 1.00 97.56 98 HIS A N 1
ATOM 728 C CA . HIS A 1 98 ? -4.817 -6.051 3.991 1.00 97.56 98 HIS A CA 1
ATOM 729 C C . HIS A 1 98 ? -4.805 -7.072 5.133 1.00 97.56 98 HIS A C 1
ATOM 731 O O . HIS A 1 98 ? -5.866 -7.496 5.592 1.00 97.56 98 HIS A O 1
ATOM 737 N N . TRP A 1 99 ? -3.620 -7.442 5.625 1.00 97.75 99 TRP A N 1
ATOM 738 C CA . TRP A 1 99 ? -3.484 -8.374 6.743 1.00 97.75 99 TRP A CA 1
ATOM 739 C C . TRP A 1 99 ? -4.153 -7.848 8.017 1.00 97.75 99 TRP A C 1
ATOM 741 O O . TRP A 1 99 ? -4.933 -8.563 8.647 1.00 97.75 99 TRP A O 1
ATOM 751 N N . LEU A 1 100 ? -3.903 -6.584 8.367 1.00 97.44 100 LEU A N 1
ATOM 752 C CA . LEU A 1 100 ? -4.549 -5.909 9.490 1.00 97.44 100 LEU A CA 1
ATOM 753 C C . LEU A 1 100 ? -6.077 -5.970 9.364 1.00 97.44 100 LEU A C 1
ATOM 755 O O . LEU A 1 100 ? -6.743 -6.386 10.307 1.00 97.44 100 LEU A O 1
ATOM 759 N N . LEU A 1 101 ? -6.635 -5.618 8.203 1.00 96.69 101 LEU A N 1
ATOM 760 C CA . LEU A 1 101 ? -8.084 -5.635 7.985 1.00 96.69 101 LEU A CA 1
ATOM 761 C C . LEU A 1 101 ? -8.680 -7.037 8.151 1.00 96.69 101 LEU A C 1
ATOM 763 O O . LEU A 1 101 ? -9.714 -7.184 8.800 1.00 96.69 101 LEU A O 1
ATOM 767 N N . VAL A 1 102 ? -8.010 -8.074 7.640 1.00 97.38 102 VAL A N 1
ATOM 768 C CA . VAL A 1 102 ? -8.437 -9.467 7.840 1.00 97.38 102 VAL A CA 1
ATOM 769 C C . VAL A 1 102 ? -8.468 -9.819 9.327 1.00 97.38 102 VAL A C 1
ATOM 771 O O . VAL A 1 102 ? -9.465 -10.364 9.797 1.00 97.38 102 VAL A O 1
ATOM 774 N N . ARG A 1 103 ? -7.430 -9.475 10.094 1.00 96.94 103 ARG A N 1
ATOM 775 C CA . ARG A 1 103 ? -7.387 -9.763 11.538 1.00 96.94 103 ARG A CA 1
ATOM 776 C C . ARG A 1 103 ? -8.478 -9.039 12.315 1.00 96.94 103 ARG A C 1
ATOM 778 O O . ARG A 1 103 ? -9.144 -9.659 13.142 1.00 96.94 103 ARG A O 1
ATOM 785 N N . LEU A 1 104 ? -8.734 -7.775 11.981 1.00 95.50 104 LEU A N 1
ATOM 786 C CA . LEU A 1 104 ? -9.824 -7.005 12.579 1.00 95.50 104 LEU A CA 1
ATOM 787 C C . LEU A 1 104 ? -11.194 -7.638 12.291 1.00 95.50 104 LEU A C 1
ATOM 789 O O . LEU A 1 104 ? -12.009 -7.752 13.204 1.00 95.50 104 LEU A O 1
ATOM 793 N N . ILE A 1 105 ? -11.432 -8.126 11.067 1.00 95.94 105 ILE A N 1
ATOM 794 C CA . ILE A 1 105 ? -12.660 -8.863 10.707 1.00 95.94 105 ILE A CA 1
ATOM 795 C C . ILE A 1 105 ? -12.775 -10.175 11.497 1.00 95.94 105 ILE A C 1
ATOM 797 O O . ILE A 1 105 ? -13.873 -10.588 11.871 1.00 95.94 105 ILE A O 1
ATOM 801 N N . LYS A 1 106 ? -11.648 -10.834 11.773 1.00 96.75 106 LYS A N 1
ATOM 802 C CA . LYS A 1 106 ? -11.586 -12.063 12.575 1.00 96.75 106 LYS A CA 1
ATOM 803 C C . LYS A 1 106 ? -11.710 -11.821 14.084 1.00 96.75 106 LYS A C 1
ATOM 805 O O . LYS A 1 106 ? -11.861 -12.794 14.817 1.00 96.75 106 LYS A O 1
ATOM 810 N N . GLY A 1 107 ? -11.690 -10.566 14.538 1.00 90.94 107 GLY A N 1
ATOM 811 C CA . GLY A 1 107 ? -11.717 -10.209 15.958 1.00 90.94 107 GLY A CA 1
ATOM 812 C C . GLY A 1 107 ? -10.400 -10.496 16.683 1.00 90.94 107 GLY A C 1
ATOM 813 O O . GLY A 1 107 ? -10.394 -10.657 17.901 1.00 90.94 107 GLY A O 1
ATOM 814 N N . GLU A 1 108 ? -9.296 -10.593 15.944 1.00 81.25 108 GLU A N 1
ATOM 815 C CA . GLU A 1 108 ? -7.972 -10.859 16.498 1.00 81.25 108 GLU A CA 1
ATOM 816 C C . GLU A 1 108 ? -7.202 -9.547 16.731 1.00 81.25 108 GLU A C 1
ATOM 818 O O . GLU A 1 108 ? -7.238 -8.673 15.861 1.00 81.25 108 GLU A O 1
ATOM 823 N N . PRO A 1 109 ? -6.500 -9.403 17.874 1.00 63.94 109 PRO A N 1
ATOM 824 C CA . PRO A 1 109 ? -5.778 -8.182 18.240 1.00 63.94 109 PRO A CA 1
ATOM 825 C C . PRO A 1 109 ? -4.506 -7.981 17.418 1.00 63.94 109 PRO A C 1
ATOM 827 O O . PRO A 1 109 ? -3.638 -8.878 17.460 1.00 63.94 109 PRO A O 1
#

Sequence (109 aa):
MGRISVKKSALTLTLLGGLALTACDDGARQETSDTDLPPAREGVVTDRFAGMALGCIHREYPNKISHVLNSDADAQVPRALTPAFYGCFDWHSSVHGHWLLVRLIKGEP

pLDDT: mean 80.03, std 22.28, range [39.38, 98.12]

Secondary structure (DSSP, 8-state):
--------------------------TT--------PPPPPTT-HHHHHHHHHHTTTT--SS-------SSGGG---HHHH-TTS--SSSHHHHHHHHHHHHHHHHT--

Radius of gyration: 26.16 Å; chains: 1; bounding box: 55×44×84 Å